Protein AF-A0A7X5N3K3-F1 (afdb_monomer)

Radius of gyration: 16.29 Å; Cα contacts (8 Å, |Δi|>4): 42; chains: 1; bounding box: 37×24×42 Å

pLDDT: mean 90.52, std 7.85, range [59.19, 97.81]

Secondary structure (DSSP, 8-state):
-GGGSS-HHHHHHHHHHHHHHHHHHHHHHHHHHHHH-SS-HHHHHHHHHHHHHHHHHHHHHHHHHHHHHHHHHHHHHHHHHHHHHHHHHHHHHTTSPPPP-

Sequence (101 aa):
ALMAMDRLPAIVAGIAVLTFCFFGAHSLASSWVGRRARLARAQASSLYLFCYYMGSSVVGAAGGVAWSGLGWPGVTWLVGGCLALALVAGLRLSKLKPVAA

InterPro domains:
  IPR036259 MFS transporter superfamily [G3DSA:1.20.1250.20] (2-99)
  IPR036259 MFS transporter superfamily [SSF103473] (6-95)

Solvent-accessible surface area (backbone atoms only — not comparable to full-atom values): 5570 Å² total; per-residue (Å²): 115,47,58,68,44,96,46,68,71,42,30,52,52,39,51,52,52,50,51,54,53,47,56,51,50,51,51,52,51,56,56,46,47,46,71,65,37,89,64,6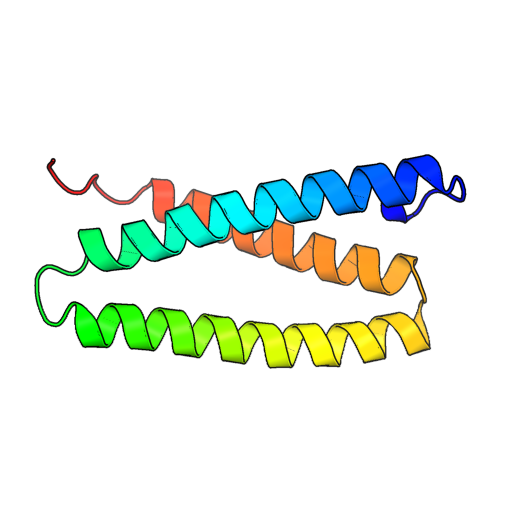6,38,69,59,50,45,49,51,50,49,50,52,52,53,52,48,49,54,53,51,50,54,50,40,52,54,27,34,76,74,48,36,59,59,29,39,48,51,53,53,50,49,52,51,50,51,51,49,53,50,48,64,58,55,69,71,52,80,79,77,82,130

Organism: Xanthomonas perforans (NCBI:txid442694)

Structure (mmCIF, N/CA/C/O backbone):
data_AF-A0A7X5N3K3-F1
#
_entry.id   AF-A0A7X5N3K3-F1
#
loop_
_atom_site.group_PDB
_atom_site.id
_atom_site.type_symbol
_atom_site.label_atom_id
_atom_site.label_alt_id
_atom_site.label_comp_id
_atom_site.label_asym_id
_atom_site.label_entity_id
_atom_site.label_seq_id
_atom_site.pdbx_PDB_ins_code
_atom_site.Cartn_x
_atom_site.Cartn_y
_atom_site.Cartn_z
_atom_site.occupancy
_atom_site.B_iso_or_equiv
_atom_site.auth_seq_id
_atom_site.auth_comp_id
_atom_site.auth_asym_id
_atom_site.auth_atom_id
_atom_site.pdbx_PDB_model_num
ATOM 1 N N . ALA A 1 1 ? 2.285 5.294 -14.908 1.00 61.22 1 ALA A N 1
ATOM 2 C CA . ALA A 1 1 ? 2.285 6.173 -16.097 1.00 61.22 1 ALA A CA 1
ATOM 3 C C . ALA A 1 1 ? 3.435 7.185 -16.062 1.00 61.22 1 ALA A C 1
ATOM 5 O O . ALA A 1 1 ? 4.240 7.151 -16.974 1.00 61.22 1 ALA A O 1
ATOM 6 N N . LEU A 1 2 ? 3.595 8.008 -15.011 1.00 62.81 2 LEU A N 1
ATOM 7 C CA . LEU A 1 2 ? 4.727 8.957 -14.901 1.00 62.81 2 LEU A CA 1
ATOM 8 C C . LEU A 1 2 ? 6.095 8.290 -14.653 1.00 62.81 2 LEU A C 1
ATOM 10 O O . LEU A 1 2 ? 7.078 8.667 -15.275 1.00 62.81 2 LEU A O 1
ATOM 14 N N . MET A 1 3 ? 6.152 7.254 -13.806 1.00 66.25 3 MET A N 1
ATOM 15 C CA . MET A 1 3 ? 7.393 6.504 -13.515 1.00 66.25 3 MET A CA 1
ATOM 16 C C . MET A 1 3 ? 7.871 5.601 -14.665 1.00 66.25 3 MET A C 1
ATOM 18 O O . MET A 1 3 ? 8.934 5.004 -14.572 1.00 66.25 3 MET A O 1
ATOM 22 N N . ALA A 1 4 ? 7.075 5.480 -15.731 1.00 67.94 4 ALA A N 1
ATOM 23 C CA . ALA A 1 4 ? 7.412 4.698 -16.919 1.00 67.94 4 ALA A CA 1
ATOM 24 C C . ALA A 1 4 ? 7.970 5.575 -18.055 1.00 67.94 4 ALA A C 1
ATOM 26 O O . ALA A 1 4 ? 8.209 5.076 -19.146 1.00 67.94 4 ALA A O 1
ATOM 27 N N . MET A 1 5 ? 8.114 6.884 -17.823 1.00 74.56 5 MET A N 1
ATOM 28 C CA . MET A 1 5 ? 8.698 7.811 -18.787 1.00 74.56 5 MET A CA 1
ATOM 29 C C . MET A 1 5 ? 10.217 7.869 -18.607 1.00 74.56 5 MET A C 1
ATOM 31 O O . MET A 1 5 ? 10.689 7.993 -17.481 1.00 74.56 5 MET A O 1
ATOM 35 N N . ASP A 1 6 ? 10.975 7.926 -19.704 1.00 73.94 6 ASP A N 1
ATOM 36 C CA . ASP A 1 6 ? 12.452 7.995 -19.686 1.00 73.94 6 ASP A CA 1
ATOM 37 C C . ASP A 1 6 ? 13.013 9.340 -19.184 1.00 73.94 6 ASP A C 1
ATOM 39 O O . ASP A 1 6 ? 14.220 9.585 -19.180 1.00 73.94 6 ASP A O 1
ATOM 43 N N . ARG A 1 7 ? 12.138 10.261 -18.768 1.00 83.44 7 ARG A N 1
ATOM 44 C CA . ARG A 1 7 ? 12.523 11.577 -18.261 1.00 83.44 7 ARG A CA 1
ATOM 45 C C . ARG A 1 7 ? 12.614 11.534 -16.745 1.00 83.44 7 ARG A C 1
ATOM 47 O O . ARG A 1 7 ? 11.592 11.517 -16.062 1.00 83.44 7 ARG A O 1
ATOM 54 N N . LEU A 1 8 ? 13.837 11.633 -16.226 1.00 85.81 8 LEU A N 1
ATOM 55 C CA . LEU A 1 8 ? 14.125 11.650 -14.789 1.00 85.81 8 LEU A CA 1
ATOM 56 C C . LEU A 1 8 ? 13.209 12.597 -13.974 1.00 85.81 8 LEU A C 1
ATOM 58 O O . LEU A 1 8 ? 12.688 12.155 -12.949 1.00 85.81 8 LEU A O 1
ATOM 62 N N . PRO A 1 9 ? 12.904 13.838 -14.418 1.00 89.56 9 PRO A N 1
ATOM 63 C CA . PRO A 1 9 ? 11.994 14.714 -13.673 1.00 89.56 9 PRO A CA 1
ATOM 64 C C . PRO A 1 9 ? 10.574 14.150 -13.519 1.00 89.56 9 PRO A C 1
ATOM 66 O O . PRO A 1 9 ? 9.939 14.356 -12.487 1.00 89.56 9 PRO A O 1
ATOM 69 N N . ALA A 1 10 ? 10.072 13.412 -14.515 1.00 86.06 10 ALA A N 1
ATOM 70 C CA . ALA A 1 10 ? 8.743 12.806 -14.466 1.00 86.06 10 ALA A CA 1
ATOM 71 C C . ALA A 1 10 ? 8.683 11.652 -13.454 1.00 86.06 10 ALA A C 1
ATOM 73 O O . ALA A 1 10 ? 7.694 11.517 -12.731 1.00 86.06 10 ALA A O 1
ATOM 74 N N . ILE A 1 11 ? 9.761 10.866 -13.351 1.00 85.38 11 ILE A N 1
ATOM 75 C CA . ILE A 1 11 ? 9.891 9.804 -12.346 1.00 85.38 11 ILE A CA 1
ATOM 76 C C . ILE A 1 11 ? 9.885 10.416 -10.942 1.00 85.38 11 ILE A C 1
ATOM 78 O O . ILE A 1 11 ? 9.094 9.994 -10.099 1.00 85.38 11 ILE A O 1
ATOM 82 N N . VAL A 1 12 ? 10.695 11.457 -10.707 1.00 90.00 12 VAL A N 1
ATOM 83 C CA . VAL A 1 12 ? 10.757 12.154 -9.409 1.00 90.00 12 VAL A CA 1
ATOM 84 C C . VAL A 1 12 ? 9.398 12.743 -9.033 1.00 90.00 12 VAL A C 1
ATOM 86 O O . VAL A 1 12 ? 8.928 12.524 -7.917 1.00 90.00 12 VAL A O 1
ATOM 89 N N . ALA A 1 13 ? 8.725 13.426 -9.963 1.00 91.69 13 ALA A N 1
ATOM 90 C CA . ALA A 1 13 ? 7.386 13.961 -9.730 1.00 91.69 13 ALA A CA 1
ATOM 91 C C . ALA A 1 13 ? 6.377 12.850 -9.389 1.00 91.69 13 ALA A C 1
ATOM 93 O O . ALA A 1 13 ? 5.599 12.984 -8.445 1.00 91.69 13 ALA A O 1
ATOM 94 N N . GLY A 1 14 ? 6.422 11.723 -10.108 1.00 88.94 14 GLY A N 1
ATOM 95 C CA . GLY A 1 14 ? 5.583 10.561 -9.823 1.00 88.94 14 GLY A CA 1
ATOM 96 C C . GLY A 1 14 ? 5.814 9.990 -8.421 1.00 88.94 14 GLY A C 1
ATOM 97 O O . GLY A 1 14 ? 4.850 9.679 -7.723 1.00 88.94 14 GLY A O 1
ATOM 98 N N . ILE A 1 15 ? 7.074 9.884 -7.989 1.00 90.38 15 ILE A N 1
ATOM 99 C CA . ILE A 1 15 ? 7.435 9.393 -6.650 1.00 90.38 15 ILE A CA 1
ATOM 100 C C . ILE A 1 15 ? 6.975 10.379 -5.576 1.00 90.38 15 ILE A C 1
ATOM 102 O O . ILE A 1 15 ? 6.419 9.952 -4.564 1.00 90.38 15 ILE A O 1
ATOM 106 N N . ALA A 1 16 ? 7.141 11.685 -5.800 1.00 93.88 16 ALA A N 1
ATOM 107 C CA . ALA A 1 16 ? 6.701 12.718 -4.867 1.00 93.88 16 ALA A CA 1
ATOM 108 C C . ALA A 1 16 ? 5.180 12.670 -4.649 1.00 93.88 16 ALA A C 1
ATOM 110 O O . ALA A 1 16 ? 4.720 12.631 -3.507 1.00 93.88 16 ALA A O 1
ATOM 111 N N . VAL A 1 17 ? 4.403 12.587 -5.737 1.00 93.69 17 VAL A N 1
ATOM 112 C CA . VAL A 1 17 ? 2.939 12.460 -5.672 1.00 93.69 17 VAL A CA 1
ATOM 113 C C . VAL A 1 17 ? 2.534 11.173 -4.957 1.00 93.69 17 VAL A C 1
ATOM 115 O O . VAL A 1 17 ? 1.714 11.220 -4.042 1.00 93.69 17 VAL A O 1
ATOM 118 N N . LEU A 1 18 ? 3.130 10.032 -5.324 1.00 91.81 18 LEU A N 1
ATOM 119 C CA . LEU A 1 18 ? 2.837 8.750 -4.680 1.00 91.81 18 LEU A CA 1
ATOM 120 C C . LEU A 1 18 ? 3.097 8.810 -3.173 1.00 91.81 18 LEU A C 1
ATOM 122 O O . LEU A 1 18 ? 2.254 8.386 -2.388 1.00 91.81 18 LEU A O 1
ATOM 126 N N . THR A 1 19 ? 4.243 9.360 -2.780 1.00 93.31 19 THR A N 1
ATOM 127 C CA . THR A 1 19 ? 4.646 9.495 -1.379 1.00 93.31 19 THR A CA 1
ATOM 128 C C . THR A 1 19 ? 3.641 10.352 -0.615 1.00 93.31 19 THR A C 1
ATOM 130 O O . THR A 1 19 ? 3.096 9.907 0.394 1.00 93.31 19 THR A O 1
ATOM 133 N N . PHE A 1 20 ? 3.320 11.543 -1.126 1.00 94.88 20 PHE A N 1
ATOM 134 C CA . PHE A 1 20 ? 2.346 12.441 -0.506 1.00 94.88 20 PHE A CA 1
ATOM 135 C C . PHE A 1 20 ? 0.971 11.774 -0.334 1.00 94.88 20 PHE A C 1
ATOM 137 O O . PHE A 1 20 ? 0.407 11.765 0.763 1.00 94.88 20 PHE A O 1
ATOM 144 N N . CYS A 1 21 ? 0.449 11.155 -1.396 1.00 94.12 21 CYS A N 1
ATOM 145 C CA . CYS A 1 21 ? -0.841 10.474 -1.359 1.00 94.12 21 CYS A CA 1
ATOM 146 C C . CYS A 1 21 ? -0.840 9.270 -0.405 1.00 94.12 21 CYS A C 1
ATOM 148 O O . CYS A 1 21 ? -1.822 9.065 0.308 1.00 94.12 21 CYS A O 1
ATOM 150 N N . PHE A 1 22 ? 0.248 8.496 -0.355 1.00 93.44 22 PHE A N 1
ATOM 151 C CA . PHE A 1 22 ? 0.391 7.359 0.553 1.00 93.44 22 PHE A CA 1
ATOM 152 C C . PHE A 1 22 ? 0.353 7.795 2.020 1.00 93.44 22 PHE A C 1
ATOM 154 O O . PHE A 1 22 ? -0.439 7.253 2.790 1.00 93.44 22 PHE A O 1
ATOM 161 N N . PHE A 1 23 ? 1.144 8.804 2.404 1.00 92.50 23 PHE A N 1
ATOM 162 C CA . PHE A 1 23 ? 1.143 9.320 3.777 1.00 92.50 23 PHE A CA 1
ATOM 163 C C . PHE A 1 23 ? -0.226 9.881 4.176 1.00 92.50 23 PHE A C 1
ATOM 165 O O . PHE A 1 23 ? -0.699 9.621 5.288 1.00 92.50 23 PHE A O 1
ATOM 172 N N . GLY A 1 24 ? -0.899 10.591 3.264 1.00 94.12 24 GLY A N 1
ATOM 173 C CA . GLY A 1 24 ? -2.261 11.078 3.479 1.00 94.12 24 GLY A CA 1
ATOM 174 C C . GLY A 1 24 ? -3.262 9.939 3.700 1.00 94.12 24 GLY A C 1
ATOM 175 O O . GLY A 1 24 ? -3.970 9.916 4.709 1.00 94.12 24 GLY A O 1
ATOM 176 N N . ALA A 1 25 ? -3.285 8.953 2.800 1.00 93.25 25 ALA A N 1
ATOM 177 C CA . ALA A 1 25 ? -4.177 7.799 2.891 1.00 93.25 25 ALA A CA 1
ATOM 178 C C . A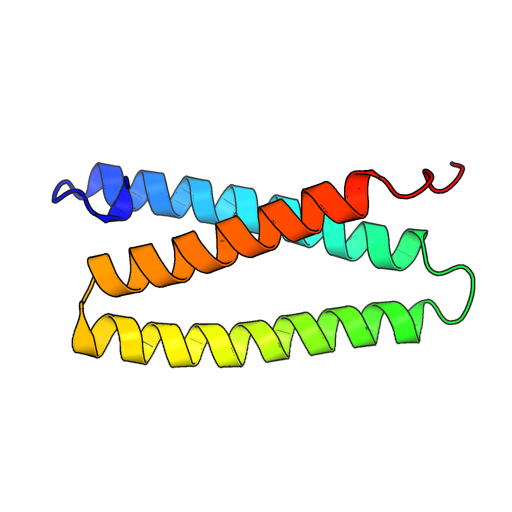LA A 1 25 ? -3.916 6.950 4.147 1.00 93.25 25 ALA A C 1
ATOM 180 O O . ALA A 1 25 ? -4.863 6.564 4.832 1.00 93.25 25 ALA A O 1
ATOM 181 N N . HIS A 1 26 ? -2.648 6.705 4.490 1.00 93.56 26 HIS A N 1
ATOM 182 C CA . HIS A 1 26 ? -2.251 5.958 5.684 1.00 93.56 26 HIS A CA 1
ATOM 183 C C . HIS A 1 26 ? -2.694 6.662 6.974 1.00 93.56 26 HIS A C 1
ATOM 185 O O . HIS A 1 26 ? -3.254 6.028 7.869 1.00 93.56 26 HIS A O 1
ATOM 191 N N . SER A 1 27 ? -2.499 7.981 7.058 1.00 93.50 27 SER A N 1
ATOM 192 C CA . SER A 1 27 ? -2.909 8.778 8.223 1.00 93.50 27 SER A CA 1
ATOM 193 C C . SER A 1 27 ? -4.431 8.778 8.397 1.00 93.50 27 SER A C 1
ATOM 195 O O . SER A 1 27 ? -4.947 8.585 9.503 1.00 93.50 27 SER A O 1
ATOM 197 N N . LEU A 1 28 ? -5.173 8.923 7.293 1.00 93.25 28 LEU A N 1
ATOM 198 C CA . LEU A 1 28 ? -6.633 8.837 7.295 1.00 93.25 28 LEU A CA 1
ATOM 199 C C . LEU A 1 28 ? -7.113 7.445 7.719 1.00 93.25 28 LEU A C 1
ATOM 201 O O . LEU A 1 28 ? -7.954 7.356 8.611 1.00 93.25 28 LEU A O 1
ATOM 205 N N . ALA A 1 29 ? -6.555 6.374 7.151 1.00 93.00 29 ALA A N 1
ATOM 206 C CA . ALA A 1 29 ? -6.919 5.001 7.494 1.00 93.00 29 ALA A CA 1
ATOM 207 C C . ALA A 1 29 ? -6.645 4.687 8.974 1.00 93.00 29 ALA A C 1
ATOM 209 O O . ALA A 1 29 ? -7.545 4.232 9.680 1.00 93.00 29 ALA A O 1
ATOM 210 N N . SER A 1 30 ? -5.446 5.014 9.464 1.00 92.19 30 SER A N 1
ATOM 211 C CA . SER A 1 30 ? -5.047 4.811 10.862 1.00 92.19 30 SER A CA 1
ATOM 212 C C . SER A 1 30 ? -5.977 5.549 11.838 1.00 92.19 30 SER A C 1
ATOM 214 O O . SER A 1 30 ? -6.533 4.950 12.763 1.00 92.19 30 SER A O 1
ATOM 216 N N . SER A 1 31 ? -6.261 6.833 11.578 1.00 91.50 31 SER A N 1
ATOM 217 C CA . SER A 1 31 ? -7.189 7.617 12.412 1.00 91.50 31 SER A CA 1
ATOM 218 C C . SER A 1 31 ? -8.629 7.091 12.363 1.00 91.50 31 SER A C 1
ATOM 220 O O . SER A 1 31 ? -9.390 7.223 13.325 1.00 91.50 31 SER A O 1
ATOM 222 N N . TRP A 1 32 ? -9.038 6.508 11.235 1.00 92.31 32 TRP A N 1
ATOM 223 C CA . TRP A 1 32 ? -10.389 6.002 11.038 1.00 92.31 32 TRP A CA 1
ATOM 224 C C . TRP A 1 32 ? -10.625 4.679 11.765 1.00 92.31 32 TRP A C 1
ATOM 226 O O . TRP A 1 32 ? -11.681 4.516 12.379 1.00 92.31 32 TRP A O 1
ATOM 236 N N . VAL A 1 33 ? -9.634 3.780 11.785 1.00 92.81 33 VAL A N 1
ATOM 237 C CA . VAL A 1 33 ? -9.679 2.536 12.575 1.00 92.81 33 VAL A CA 1
ATOM 238 C C . VAL A 1 33 ? -9.913 2.852 14.054 1.00 92.81 33 VAL A C 1
ATOM 240 O O . VAL A 1 33 ? -10.843 2.315 14.659 1.00 92.81 33 VAL A O 1
ATOM 243 N N . GLY A 1 34 ? -9.144 3.791 14.616 1.00 87.44 34 GLY A N 1
ATOM 244 C CA . GLY A 1 34 ? -9.281 4.195 16.018 1.00 87.44 34 GLY A CA 1
ATOM 245 C C . GLY A 1 34 ? -10.633 4.840 16.341 1.00 87.44 34 GLY A C 1
ATOM 246 O O . GLY A 1 34 ? -11.249 4.503 17.352 1.00 87.44 34 GLY A O 1
ATOM 247 N N . ARG A 1 35 ? -11.136 5.725 15.466 1.00 87.81 35 ARG A N 1
ATOM 248 C CA . ARG A 1 35 ? -12.451 6.372 15.643 1.00 87.81 35 ARG A CA 1
ATOM 249 C C . ARG A 1 35 ? -13.615 5.391 15.557 1.00 87.81 35 ARG A C 1
ATOM 251 O O . ARG A 1 35 ? -14.630 5.577 16.221 1.00 87.81 35 ARG A O 1
ATOM 258 N N . ARG A 1 36 ? -13.495 4.357 14.725 1.00 89.44 36 ARG A N 1
ATOM 259 C CA . ARG A 1 36 ? -14.587 3.414 14.472 1.00 89.44 36 ARG A CA 1
ATOM 260 C C . ARG A 1 36 ? -14.661 2.279 15.488 1.00 89.44 36 ARG A C 1
ATOM 262 O O . ARG A 1 36 ? -15.743 1.734 15.707 1.00 89.44 36 ARG A O 1
ATOM 269 N N . ALA A 1 37 ? -13.548 1.954 16.136 1.00 90.62 37 ALA A N 1
ATOM 270 C CA . ALA A 1 37 ? -13.521 1.020 17.249 1.00 90.62 37 ALA A CA 1
ATOM 271 C C . ALA A 1 37 ? -14.199 1.633 18.494 1.00 90.62 37 ALA A C 1
ATOM 273 O O . ALA A 1 37 ? -13.664 2.518 19.168 1.00 90.62 37 ALA A O 1
ATOM 274 N N . ARG A 1 38 ? -15.412 1.154 18.803 1.00 84.31 38 ARG A N 1
ATOM 275 C CA . ARG A 1 38 ? -16.159 1.532 20.020 1.00 84.31 38 ARG A CA 1
ATOM 276 C C . ARG A 1 38 ? -15.650 0.798 21.263 1.00 84.31 38 ARG A C 1
ATOM 278 O O . ARG A 1 38 ? -15.626 1.375 22.341 1.00 84.31 38 ARG A O 1
ATOM 285 N N . LEU A 1 39 ? -15.213 -0.447 21.085 1.00 87.31 39 LEU A N 1
ATOM 286 C CA . LEU A 1 39 ? -14.609 -1.309 22.101 1.00 87.31 39 LEU A CA 1
ATOM 287 C C . LEU A 1 39 ? -13.249 -1.800 21.584 1.00 87.31 39 LEU A C 1
ATOM 289 O O . LEU A 1 39 ? -13.024 -1.813 20.375 1.00 87.31 39 LEU A O 1
ATOM 293 N N . ALA A 1 40 ? -12.343 -2.179 22.491 1.00 89.00 40 ALA A N 1
ATOM 294 C CA . ALA A 1 40 ? -11.037 -2.765 22.163 1.00 89.00 40 ALA A CA 1
ATOM 295 C C . ALA A 1 40 ? -10.194 -1.965 21.137 1.00 89.00 40 ALA A C 1
ATOM 297 O O . ALA A 1 40 ? -9.542 -2.537 20.264 1.00 89.00 40 ALA A O 1
ATOM 298 N N . ARG A 1 41 ? -10.160 -0.627 21.255 1.00 89.00 41 ARG A N 1
ATOM 299 C CA . ARG A 1 41 ? -9.415 0.268 20.339 1.00 89.00 41 ARG A CA 1
ATOM 300 C C . ARG A 1 41 ? -7.955 -0.137 20.134 1.00 89.00 41 ARG A C 1
ATOM 302 O O . ARG A 1 41 ? -7.476 -0.114 19.008 1.00 89.00 41 ARG A O 1
ATOM 309 N N . ALA A 1 42 ? -7.272 -0.541 21.207 1.00 90.56 42 ALA A N 1
ATOM 310 C CA . ALA A 1 42 ? -5.881 -0.983 21.138 1.00 90.56 42 ALA A CA 1
ATO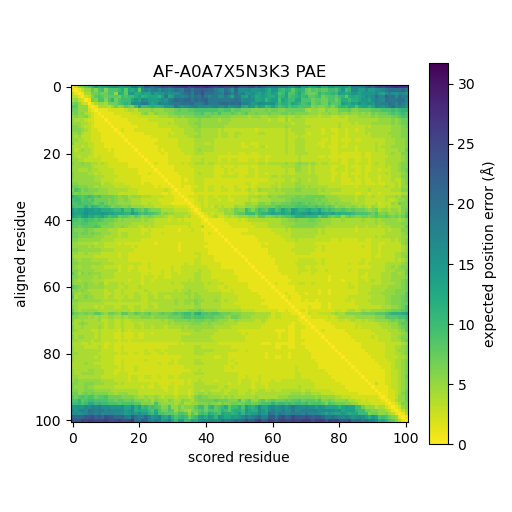M 311 C C . ALA A 1 42 ? -5.703 -2.216 20.232 1.00 90.56 42 ALA A C 1
ATOM 313 O O . ALA A 1 42 ? -4.764 -2.251 19.442 1.00 90.56 42 ALA A O 1
ATOM 314 N N . GLN A 1 43 ? -6.629 -3.182 20.291 1.00 93.31 43 GLN A N 1
ATOM 315 C CA . GLN A 1 43 ? -6.605 -4.374 19.435 1.00 93.31 43 GLN A CA 1
ATOM 316 C C . GLN A 1 43 ? -6.938 -4.037 17.975 1.00 93.31 43 GLN A C 1
ATOM 318 O O . GLN A 1 43 ? -6.338 -4.583 17.055 1.00 93.31 43 GLN A O 1
ATOM 323 N N . ALA A 1 44 ? -7.867 -3.105 17.740 1.00 93.38 44 ALA A N 1
ATOM 324 C CA . ALA A 1 44 ? -8.180 -2.650 16.386 1.00 93.38 44 ALA A CA 1
ATOM 325 C C . ALA A 1 44 ? -6.973 -1.956 15.727 1.00 93.38 44 ALA A C 1
ATOM 327 O O . ALA A 1 44 ? -6.632 -2.250 14.581 1.00 93.38 44 ALA A O 1
ATOM 328 N N . SER A 1 45 ? -6.292 -1.074 16.465 1.00 93.44 45 SER A N 1
ATOM 329 C CA . SER A 1 45 ? -5.080 -0.405 15.984 1.00 93.44 45 SER A CA 1
ATOM 330 C C . SER A 1 45 ? -3.916 -1.376 15.778 1.00 93.44 45 SER A C 1
ATOM 332 O O . SER A 1 45 ? -3.203 -1.257 14.782 1.00 93.44 45 SER A O 1
ATOM 334 N N . SER A 1 46 ? -3.722 -2.355 16.670 1.00 94.88 46 SER A N 1
ATOM 335 C CA . SER A 1 46 ? -2.665 -3.358 16.495 1.00 94.88 46 SER A CA 1
ATOM 336 C C . SER A 1 46 ? -2.921 -4.251 15.283 1.00 94.88 46 SER A C 1
ATOM 338 O O . SER A 1 46 ? -1.981 -4.539 14.549 1.00 94.88 46 SER A O 1
ATOM 340 N N . LEU A 1 47 ? -4.178 -4.617 15.008 1.00 95.69 47 LEU A N 1
ATOM 341 C CA . LEU A 1 47 ? -4.540 -5.360 13.802 1.00 95.69 47 LEU A CA 1
ATOM 342 C C . LEU A 1 47 ? -4.276 -4.542 12.529 1.00 95.69 47 LEU A C 1
ATOM 344 O O . LEU A 1 47 ? -3.751 -5.081 11.557 1.00 95.69 47 LEU A O 1
ATOM 348 N N . TYR A 1 48 ? -4.583 -3.240 12.535 1.00 95.31 48 TYR A N 1
ATOM 349 C CA . TYR A 1 48 ? -4.232 -2.350 11.424 1.00 95.31 48 TYR A CA 1
ATOM 350 C C . TYR A 1 48 ? -2.720 -2.319 11.181 1.00 95.31 48 TYR A C 1
ATOM 352 O O . TYR A 1 48 ? -2.284 -2.502 10.046 1.00 95.31 48 TYR A O 1
ATOM 360 N N . LEU A 1 49 ? -1.922 -2.136 12.237 1.00 95.31 49 LEU A N 1
ATOM 361 C CA . LEU A 1 49 ? -0.461 -2.122 12.139 1.00 95.31 49 LEU A CA 1
ATOM 362 C C . LEU A 1 49 ? 0.093 -3.470 11.677 1.00 95.31 49 LEU A C 1
ATOM 364 O O . LEU A 1 49 ? 0.961 -3.503 10.811 1.00 95.31 49 LEU A O 1
ATOM 368 N N . PHE A 1 50 ? -0.437 -4.575 12.199 1.00 97.19 50 PHE A N 1
ATOM 369 C CA . PHE A 1 50 ? -0.077 -5.917 11.757 1.00 97.19 50 PHE A CA 1
ATOM 370 C C . PHE A 1 50 ? -0.303 -6.074 10.249 1.00 97.19 50 PHE A C 1
ATOM 372 O O . PHE A 1 50 ? 0.624 -6.423 9.521 1.00 97.19 50 PHE A O 1
ATOM 379 N N . CYS A 1 51 ? -1.498 -5.731 9.758 1.00 96.44 51 CYS A N 1
ATOM 380 C CA . CYS A 1 51 ? -1.811 -5.778 8.332 1.00 96.44 51 CYS A CA 1
ATOM 381 C C . CYS A 1 51 ? -0.940 -4.820 7.507 1.00 96.44 51 CYS A C 1
ATOM 383 O O . CYS A 1 51 ? -0.518 -5.175 6.40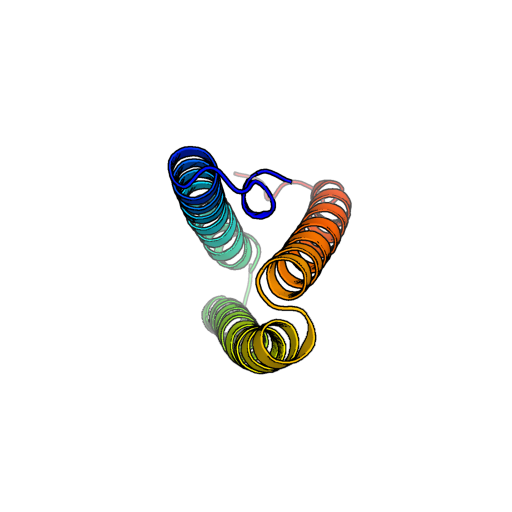8 1.00 96.44 51 CYS A O 1
ATOM 385 N N . TYR A 1 52 ? -0.650 -3.625 8.028 1.00 95.62 52 TYR A N 1
ATOM 386 C CA . TYR A 1 52 ? 0.211 -2.640 7.378 1.00 95.62 52 TYR A CA 1
ATOM 387 C C . TYR A 1 52 ? 1.6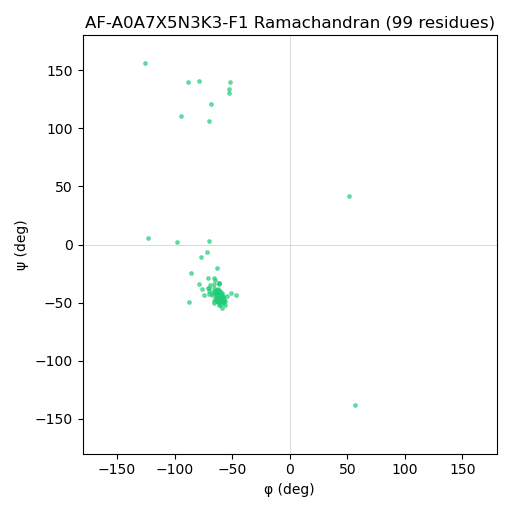33 -3.175 7.181 1.00 95.62 52 TYR A C 1
ATOM 389 O O . TYR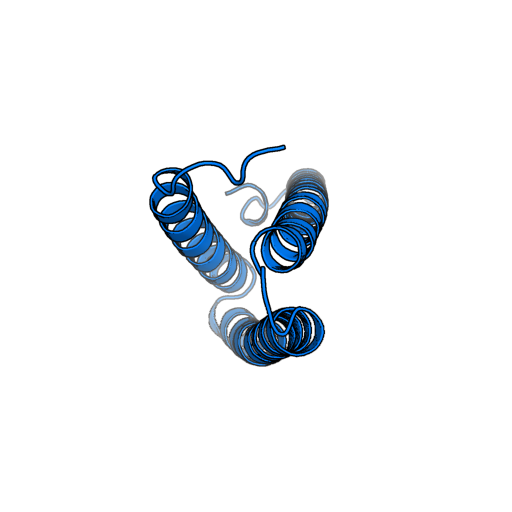 A 1 52 ? 2.166 -3.121 6.070 1.00 95.62 52 TYR A O 1
ATOM 397 N N . TYR A 1 53 ? 2.236 -3.734 8.231 1.00 96.88 53 TYR A N 1
ATOM 398 C C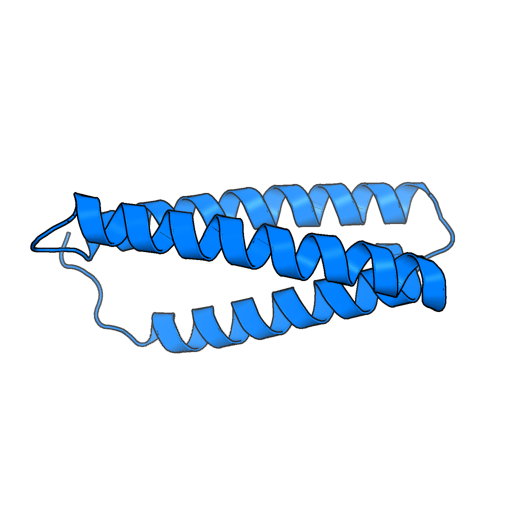A . TYR A 1 53 ? 3.585 -4.286 8.158 1.00 96.88 53 TYR A CA 1
ATOM 399 C C . TYR A 1 53 ? 3.631 -5.567 7.331 1.00 96.88 53 TYR A C 1
ATOM 401 O O . TYR A 1 53 ? 4.498 -5.690 6.472 1.00 96.88 53 TYR A O 1
ATOM 409 N N . MET A 1 54 ? 2.664 -6.472 7.503 1.00 97.81 54 MET A N 1
ATOM 410 C CA . MET A 1 54 ? 2.557 -7.687 6.694 1.00 97.81 54 MET A CA 1
ATOM 411 C C . MET A 1 54 ? 2.428 -7.354 5.203 1.00 97.81 54 MET A C 1
ATOM 413 O O . MET A 1 54 ? 3.165 -7.893 4.379 1.00 97.81 54 MET A O 1
ATOM 417 N N . GLY A 1 55 ? 1.533 -6.427 4.851 1.00 95.88 55 GLY A N 1
ATOM 418 C CA . GLY A 1 55 ? 1.374 -5.957 3.479 1.00 95.88 55 GLY A CA 1
ATOM 419 C C . GLY A 1 55 ? 2.652 -5.316 2.940 1.00 95.88 55 GLY A C 1
ATOM 420 O O . GLY A 1 55 ? 3.054 -5.616 1.820 1.00 95.88 55 GLY A O 1
ATOM 421 N N . SER A 1 56 ? 3.333 -4.502 3.750 1.00 94.38 56 SER A N 1
ATOM 422 C CA . SER A 1 56 ? 4.612 -3.883 3.379 1.00 94.38 56 SER A CA 1
ATOM 423 C C . SER A 1 56 ? 5.705 -4.921 3.116 1.00 94.38 56 SER A C 1
ATOM 425 O O . SER A 1 56 ? 6.445 -4.785 2.146 1.00 94.38 56 SER A O 1
ATOM 427 N N . SER A 1 57 ? 5.785 -5.988 3.915 1.00 96.62 57 SER A N 1
ATOM 428 C CA . SER A 1 57 ? 6.728 -7.090 3.690 1.00 96.62 57 SER A CA 1
ATOM 429 C C . SER A 1 57 ? 6.428 -7.844 2.395 1.00 96.62 57 SER A C 1
ATOM 431 O O . SER A 1 57 ? 7.336 -8.074 1.599 1.00 96.62 57 SER A O 1
ATOM 433 N N . VAL A 1 58 ? 5.159 -8.190 2.151 1.00 97.38 58 VAL A N 1
ATOM 434 C CA . VAL A 1 58 ? 4.745 -8.925 0.944 1.00 97.38 58 VAL A CA 1
ATOM 435 C C . VAL A 1 58 ? 4.962 -8.086 -0.314 1.00 97.38 58 VAL A C 1
ATOM 437 O O . VAL A 1 58 ? 5.596 -8.549 -1.259 1.00 97.38 58 VAL A O 1
ATOM 440 N N . VAL A 1 59 ? 4.474 -6.842 -0.329 1.00 96.31 59 VAL A N 1
ATOM 441 C CA . VAL A 1 59 ? 4.605 -5.945 -1.486 1.00 96.31 59 VAL A CA 1
ATOM 442 C C . VAL A 1 59 ? 6.058 -5.518 -1.683 1.00 96.31 59 VAL A C 1
ATOM 444 O O . VAL A 1 59 ? 6.498 -5.406 -2.821 1.00 96.31 59 VAL A O 1
ATOM 447 N N . GLY A 1 60 ? 6.828 -5.342 -0.607 1.00 94.69 60 GLY A N 1
ATOM 448 C CA . GLY A 1 60 ? 8.260 -5.058 -0.682 1.00 94.69 60 GLY A CA 1
ATOM 449 C C . GLY A 1 60 ? 9.043 -6.194 -1.342 1.00 94.69 60 GLY A C 1
ATOM 450 O O . GLY A 1 60 ? 9.794 -5.954 -2.288 1.00 94.69 60 GLY A O 1
ATOM 451 N N . ALA A 1 61 ? 8.810 -7.439 -0.915 1.00 96.12 61 ALA A N 1
ATOM 452 C CA . ALA A 1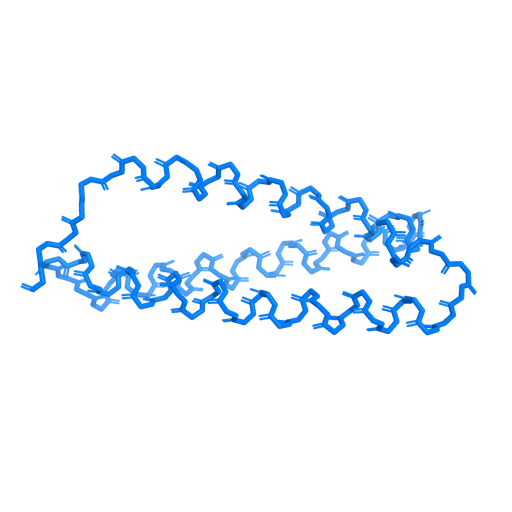 61 ? 9.419 -8.616 -1.536 1.00 96.12 61 ALA A CA 1
ATOM 453 C C . ALA A 1 61 ? 8.978 -8.782 -3.002 1.00 96.12 61 ALA A C 1
ATOM 455 O O . ALA A 1 61 ? 9.815 -8.965 -3.887 1.00 96.12 61 ALA A O 1
ATOM 456 N N . ALA A 1 62 ? 7.677 -8.644 -3.278 1.00 96.56 62 ALA A N 1
ATOM 457 C CA . ALA A 1 62 ? 7.136 -8.689 -4.636 1.00 96.56 62 ALA A CA 1
ATOM 458 C C . ALA A 1 62 ? 7.695 -7.565 -5.525 1.00 96.56 62 ALA A C 1
ATOM 460 O O . ALA A 1 62 ? 7.909 -7.779 -6.714 1.00 96.56 62 ALA A O 1
ATOM 461 N N . GLY A 1 63 ? 7.977 -6.390 -4.956 1.00 95.75 63 GLY A N 1
ATOM 462 C CA . GLY A 1 63 ? 8.615 -5.269 -5.642 1.00 95.75 63 GLY A CA 1
ATOM 463 C C . GLY A 1 63 ? 10.029 -5.599 -6.101 1.00 95.75 63 GLY A C 1
ATOM 464 O O . GLY A 1 63 ? 10.375 -5.299 -7.241 1.00 95.75 63 GLY A O 1
ATOM 465 N N . GLY A 1 64 ? 10.809 -6.288 -5.262 1.00 94.88 64 GLY A N 1
ATOM 466 C CA . GLY A 1 64 ? 12.121 -6.812 -5.644 1.00 94.88 64 GLY A CA 1
ATOM 467 C C . GLY A 1 64 ? 12.031 -7.776 -6.829 1.00 94.88 64 GLY A C 1
ATOM 468 O O . GLY A 1 64 ? 12.734 -7.601 -7.819 1.00 94.88 64 GLY A O 1
ATOM 469 N N . VAL A 1 65 ? 11.099 -8.732 -6.779 1.00 96.31 65 VAL A N 1
ATOM 470 C CA . VAL A 1 65 ? 10.864 -9.683 -7.883 1.00 96.31 65 VAL A CA 1
ATOM 471 C C . VAL A 1 65 ? 10.415 -8.967 -9.163 1.00 96.31 65 VAL A C 1
ATOM 473 O O . VAL A 1 65 ? 10.936 -9.242 -10.244 1.00 96.31 65 VAL A O 1
ATOM 476 N N . ALA A 1 66 ? 9.481 -8.019 -9.053 1.00 95.50 66 ALA A N 1
ATOM 477 C CA . ALA A 1 66 ? 8.979 -7.243 -10.183 1.00 95.50 66 ALA A CA 1
ATOM 478 C C . ALA A 1 66 ? 10.088 -6.410 -10.842 1.00 95.50 66 ALA A C 1
ATOM 480 O O . ALA A 1 66 ? 10.145 -6.325 -12.070 1.00 95.50 66 ALA A O 1
ATOM 481 N N . TRP A 1 67 ? 10.988 -5.841 -10.035 1.00 94.12 67 TRP A N 1
ATOM 482 C CA . TRP A 1 67 ? 12.164 -5.125 -10.514 1.00 94.12 67 TRP A CA 1
ATOM 483 C C . TRP A 1 67 ? 13.148 -6.051 -11.233 1.00 94.12 67 TRP A C 1
ATOM 485 O O . TRP A 1 67 ? 13.568 -5.744 -12.345 1.00 94.12 67 TRP A O 1
ATOM 495 N N . SER A 1 68 ? 13.487 -7.198 -10.639 1.00 95.25 68 SER A N 1
ATOM 496 C CA . SER A 1 68 ? 14.431 -8.150 -11.235 1.00 95.25 68 SER A CA 1
ATOM 497 C C . SER A 1 68 ? 13.957 -8.711 -12.578 1.00 95.25 68 SER A C 1
ATOM 499 O O . SER A 1 68 ? 14.788 -8.981 -13.438 1.00 95.25 68 SER A O 1
ATOM 501 N N . GLY A 1 69 ? 12.644 -8.889 -12.766 1.00 92.94 69 GLY A N 1
ATOM 502 C CA . GLY A 1 69 ? 12.084 -9.413 -14.015 1.00 92.94 69 GLY A CA 1
ATOM 503 C C . GLY A 1 69 ? 11.799 -8.348 -15.077 1.00 92.94 69 GLY A C 1
ATOM 504 O O . GLY A 1 69 ? 12.166 -8.516 -16.235 1.00 92.94 69 GLY A O 1
ATOM 505 N N . LEU A 1 70 ? 11.113 -7.264 -14.700 1.00 91.19 70 LEU A N 1
ATOM 506 C CA . LEU A 1 70 ? 10.534 -6.289 -15.637 1.00 91.19 70 LEU A CA 1
ATOM 507 C C . LEU A 1 70 ? 11.019 -4.849 -15.397 1.00 91.19 70 LEU A C 1
ATOM 509 O O . LEU A 1 70 ? 10.495 -3.927 -16.022 1.00 91.19 70 LEU A O 1
ATOM 513 N N . GLY A 1 71 ? 11.966 -4.625 -14.480 1.00 91.19 71 GLY A N 1
ATOM 514 C CA . GLY A 1 71 ? 12.495 -3.301 -14.148 1.00 91.19 71 GLY A CA 1
ATOM 515 C C . GLY A 1 71 ? 11.418 -2.302 -13.707 1.00 91.19 71 GLY A C 1
ATOM 516 O O . GLY A 1 71 ? 10.485 -2.629 -12.966 1.00 91.19 71 GLY A O 1
ATOM 517 N N . TRP A 1 72 ? 11.533 -1.061 -14.188 1.00 89.44 72 TRP A N 1
ATOM 518 C CA . TRP A 1 72 ? 10.596 0.033 -13.897 1.00 89.44 72 TRP A CA 1
ATOM 519 C C . TRP A 1 72 ? 9.137 -0.251 -14.290 1.00 89.44 72 TRP A C 1
ATOM 521 O O . TRP A 1 72 ? 8.246 0.029 -13.477 1.00 89.44 72 TRP A O 1
ATOM 531 N N . PRO A 1 73 ? 8.842 -0.813 -15.482 1.00 89.88 73 PRO A N 1
ATOM 532 C CA . PRO A 1 73 ? 7.490 -1.250 -15.817 1.00 89.88 73 PRO A CA 1
ATOM 533 C C . PRO A 1 73 ? 6.899 -2.224 -14.795 1.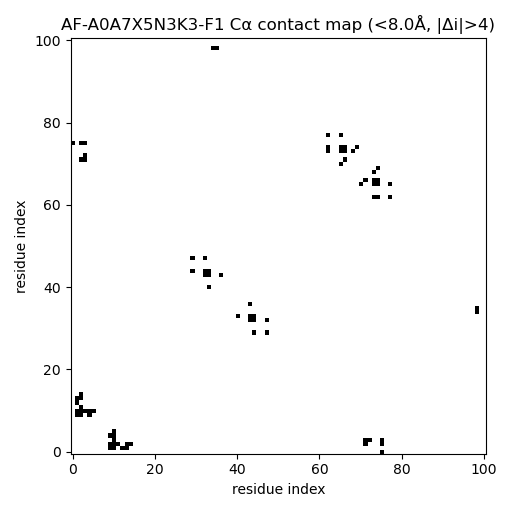00 89.88 73 PRO A C 1
ATOM 535 O O . PRO A 1 73 ? 5.758 -2.034 -14.377 1.00 89.88 73 PRO A O 1
ATOM 538 N N . GLY A 1 74 ? 7.674 -3.215 -14.339 1.00 92.56 74 GLY A N 1
ATOM 539 C CA . GLY A 1 74 ? 7.233 -4.184 -13.330 1.00 92.56 74 GLY A CA 1
ATOM 540 C C . GLY A 1 74 ? 6.792 -3.520 -12.030 1.00 92.56 74 GLY A C 1
ATOM 541 O O . GLY A 1 74 ? 5.681 -3.751 -11.549 1.00 92.56 74 GLY A O 1
ATOM 542 N N . VAL A 1 75 ? 7.631 -2.628 -11.499 1.00 92.50 75 VAL A N 1
ATOM 543 C CA . VAL A 1 75 ? 7.317 -1.860 -10.284 1.00 92.50 75 VAL A CA 1
ATOM 544 C C . VAL A 1 75 ? 6.104 -0.952 -10.500 1.00 92.50 75 VAL A C 1
ATOM 546 O O . VAL A 1 75 ? 5.236 -0.859 -9.632 1.00 92.50 75 VAL A O 1
ATOM 549 N N . THR A 1 76 ? 5.987 -0.330 -11.676 1.00 91.69 76 THR A N 1
ATOM 550 C CA . THR A 1 76 ? 4.846 0.532 -12.014 1.00 91.69 76 THR A CA 1
ATOM 551 C C . THR A 1 76 ? 3.529 -0.247 -12.028 1.00 91.69 76 THR A C 1
ATOM 553 O O . THR A 1 76 ? 2.532 0.244 -11.498 1.00 91.69 76 THR A O 1
ATOM 556 N N . TRP A 1 77 ? 3.511 -1.453 -12.602 1.00 92.94 77 TRP A N 1
ATOM 557 C CA . TRP A 1 77 ? 2.328 -2.315 -12.620 1.00 92.94 77 TRP A CA 1
ATOM 558 C C . TRP A 1 77 ? 1.954 -2.816 -11.230 1.00 92.94 77 TRP A C 1
ATOM 560 O O . TRP A 1 77 ? 0.779 -2.762 -10.869 1.00 92.94 77 TRP A O 1
ATOM 570 N N . LEU A 1 78 ? 2.939 -3.236 -10.433 1.00 95.06 78 LEU A N 1
ATOM 571 C CA . LEU A 1 78 ? 2.715 -3.670 -9.057 1.00 95.06 78 LEU A CA 1
ATOM 572 C C . LEU A 1 78 ? 2.072 -2.554 -8.223 1.00 95.06 78 LEU A C 1
ATOM 574 O O . LEU A 1 78 ? 0.998 -2.742 -7.651 1.00 95.06 78 LEU A O 1
ATOM 578 N N . VAL A 1 79 ? 2.693 -1.370 -8.202 1.00 93.50 79 VAL A N 1
ATOM 579 C CA . VAL A 1 79 ? 2.187 -0.216 -7.445 1.00 93.50 79 VAL A CA 1
ATOM 580 C C . VAL A 1 79 ? 0.834 0.241 -7.988 1.00 93.50 79 VAL A C 1
ATOM 582 O O . VAL A 1 79 ? -0.080 0.506 -7.210 1.00 93.50 79 VAL A O 1
ATOM 585 N N . GLY A 1 80 ? 0.667 0.287 -9.313 1.00 93.44 80 GLY A N 1
ATOM 586 C CA . GLY A 1 80 ? -0.608 0.612 -9.953 1.00 93.44 80 GLY A CA 1
ATOM 587 C C . GLY A 1 80 ? -1.733 -0.346 -9.551 1.00 93.44 80 GLY A C 1
ATOM 588 O O . GLY A 1 80 ? -2.833 0.103 -9.231 1.00 93.44 80 GLY A O 1
ATOM 589 N N . GLY A 1 81 ? -1.447 -1.648 -9.484 1.00 95.62 81 GLY A N 1
ATOM 590 C CA . GLY A 1 81 ? -2.375 -2.668 -8.999 1.00 95.62 81 GLY A CA 1
ATOM 591 C C . GLY A 1 81 ? -2.745 -2.472 -7.528 1.00 95.62 81 GLY A C 1
ATOM 592 O O . GLY A 1 81 ? -3.927 -2.474 -7.188 1.00 95.62 81 GLY A O 1
ATOM 593 N N . CYS A 1 82 ? -1.763 -2.212 -6.658 1.00 95.19 82 CYS A N 1
ATOM 594 C CA . CYS A 1 82 ? -2.017 -1.898 -5.250 1.00 95.19 82 CYS A CA 1
ATOM 595 C C . CYS A 1 82 ? -2.899 -0.651 -5.086 1.00 95.19 82 CYS A C 1
ATOM 597 O O . CYS A 1 82 ? -3.831 -0.664 -4.282 1.00 95.19 82 CYS A O 1
ATOM 599 N N . LEU A 1 83 ? -2.651 0.405 -5.867 1.00 94.44 83 LEU A N 1
ATOM 600 C CA . LEU A 1 83 ? -3.469 1.621 -5.858 1.00 94.44 83 LEU A CA 1
ATOM 601 C C . LEU A 1 83 ? -4.898 1.354 -6.341 1.00 94.44 83 LEU A C 1
ATOM 603 O O . LEU A 1 83 ? -5.843 1.859 -5.739 1.00 94.44 83 LEU A O 1
ATOM 607 N N . ALA A 1 84 ? -5.077 0.537 -7.382 1.00 95.94 84 ALA A N 1
ATOM 608 C CA . ALA A 1 84 ? -6.401 0.147 -7.859 1.00 95.94 84 ALA A CA 1
ATOM 609 C C . ALA A 1 84 ? -7.177 -0.642 -6.790 1.00 95.94 84 ALA A C 1
ATOM 611 O O . ALA A 1 84 ? -8.341 -0.341 -6.522 1.00 95.94 84 ALA A O 1
ATOM 612 N N . LEU A 1 85 ? -6.525 -1.598 -6.119 1.00 96.00 85 LEU A N 1
ATOM 613 C CA . LEU A 1 85 ? -7.120 -2.345 -5.008 1.00 96.00 85 LEU A CA 1
ATOM 614 C C . LEU A 1 85 ? -7.476 -1.428 -3.831 1.00 96.00 85 LEU A C 1
ATOM 616 O O . LEU A 1 85 ? -8.578 -1.526 -3.289 1.00 96.00 85 LEU A O 1
ATOM 620 N N . ALA A 1 86 ? -6.584 -0.503 -3.467 1.00 94.38 86 ALA A N 1
ATOM 621 C CA . ALA A 1 86 ? -6.829 0.478 -2.415 1.00 94.38 86 ALA A CA 1
ATOM 622 C C . ALA A 1 86 ? -8.004 1.406 -2.760 1.00 94.38 86 ALA A C 1
ATOM 624 O O . ALA A 1 86 ? -8.841 1.680 -1.899 1.00 94.38 86 ALA A O 1
ATOM 625 N N . LEU A 1 87 ? -8.120 1.838 -4.020 1.00 94.69 87 LEU A N 1
ATOM 626 C CA . LEU A 1 87 ? -9.244 2.639 -4.500 1.00 94.69 87 LEU A CA 1
ATOM 627 C C . LEU A 1 87 ? -10.562 1.867 -4.393 1.00 94.69 87 LEU A C 1
ATOM 629 O O . LEU A 1 87 ? -11.529 2.387 -3.841 1.00 94.69 87 LEU A O 1
ATOM 633 N N . VAL A 1 88 ? -10.606 0.616 -4.862 1.00 96.94 88 VAL A N 1
ATOM 634 C CA . VAL A 1 88 ? -11.799 -0.237 -4.743 1.00 96.94 88 VAL A CA 1
ATOM 635 C C . VAL A 1 88 ? -12.180 -0.432 -3.277 1.00 96.94 88 VAL A C 1
ATOM 637 O O . VAL A 1 88 ? -13.350 -0.268 -2.930 1.00 96.94 88 VAL A O 1
ATOM 640 N N . ALA A 1 89 ? -11.216 -0.724 -2.400 1.00 94.50 89 ALA A N 1
ATOM 641 C CA . ALA A 1 89 ? -11.461 -0.834 -0.966 1.00 94.50 89 ALA A CA 1
ATOM 642 C C . ALA A 1 89 ? -12.024 0.479 -0.396 1.00 94.50 89 ALA A C 1
ATOM 644 O O . ALA A 1 89 ? -13.058 0.461 0.270 1.00 94.50 89 ALA A O 1
ATOM 645 N N . GLY A 1 90 ? -11.429 1.626 -0.731 1.00 93.81 90 GLY A N 1
ATOM 646 C CA . GLY A 1 90 ? -11.915 2.948 -0.332 1.00 93.81 90 GLY A CA 1
ATOM 647 C C . GLY A 1 90 ? -13.350 3.227 -0.788 1.00 93.81 90 GLY A C 1
ATOM 648 O O . GLY A 1 90 ? -14.181 3.640 0.018 1.00 93.81 90 GLY A O 1
ATOM 649 N N . LEU A 1 91 ? -13.684 2.918 -2.044 1.00 94.88 91 LEU A N 1
ATOM 650 C CA . LEU A 1 91 ? -15.037 3.061 -2.600 1.00 94.88 91 LEU A CA 1
ATOM 651 C C . LEU A 1 91 ? -16.060 2.113 -1.957 1.00 94.88 91 LEU A C 1
ATOM 653 O O . LEU A 1 91 ? -17.255 2.405 -1.920 1.00 94.88 91 LEU A O 1
ATOM 657 N N . ARG A 1 92 ? -15.625 0.949 -1.465 1.00 94.69 92 ARG A N 1
ATOM 658 C CA . ARG A 1 92 ? -16.489 0.043 -0.695 1.00 94.69 92 ARG A CA 1
ATOM 659 C C . ARG A 1 92 ? -16.720 0.588 0.711 1.00 94.69 92 ARG A C 1
ATOM 661 O O . ARG A 1 92 ? -17.853 0.575 1.187 1.00 94.69 92 ARG A O 1
ATOM 668 N N . LEU A 1 93 ? -15.668 1.093 1.352 1.00 92.38 93 LEU A N 1
ATOM 669 C CA . LEU A 1 93 ? -15.716 1.638 2.707 1.00 92.38 93 LEU A CA 1
ATOM 670 C C . LEU A 1 93 ? -16.465 2.976 2.786 1.00 92.38 93 LEU A C 1
ATOM 672 O O . LEU A 1 93 ? -17.094 3.244 3.810 1.00 92.38 93 LEU A O 1
ATOM 676 N N . SER A 1 94 ? -16.470 3.780 1.717 1.00 90.75 94 SER A N 1
ATOM 677 C CA . SER A 1 94 ? -17.206 5.052 1.649 1.00 90.75 94 SER A CA 1
ATOM 678 C C . SER A 1 94 ? -18.724 4.885 1.768 1.00 90.75 94 SER A C 1
ATOM 680 O O . SER A 1 94 ? -19.419 5.822 2.148 1.00 90.75 94 SER A O 1
ATOM 682 N N . LYS A 1 95 ? -19.245 3.678 1.512 1.00 91.19 95 LYS A N 1
ATOM 683 C CA . LYS A 1 95 ? -20.667 3.339 1.688 1.00 91.19 95 LYS A CA 1
ATOM 684 C C . LYS A 1 95 ? -21.063 3.104 3.143 1.00 91.19 95 LYS A C 1
ATOM 686 O O . LYS A 1 95 ? -22.243 2.938 3.443 1.00 91.19 95 LYS A O 1
ATOM 691 N N . LEU A 1 96 ? -20.098 3.012 4.054 1.00 89.31 96 LEU A N 1
ATOM 692 C CA . LEU A 1 96 ? -20.386 2.702 5.445 1.00 89.31 96 LEU A CA 1
ATOM 693 C C . LEU A 1 96 ? -20.889 3.954 6.175 1.00 89.31 96 LEU A C 1
ATOM 695 O O . LEU A 1 96 ? -20.340 5.037 6.002 1.00 89.31 96 LEU A O 1
ATOM 699 N N . LYS A 1 97 ? -21.882 3.785 7.059 1.00 86.12 97 LYS A N 1
ATOM 700 C CA . LYS A 1 97 ? -22.485 4.895 7.818 1.00 86.12 97 LYS A CA 1
ATOM 701 C C . LYS A 1 97 ? -21.413 5.723 8.546 1.00 86.12 97 LYS A C 1
ATOM 703 O O . LYS A 1 97 ? -20.596 5.115 9.250 1.00 86.12 97 LYS A O 1
ATOM 708 N N . PRO A 1 98 ? -21.408 7.062 8.420 1.00 81.31 98 PRO A N 1
ATOM 709 C CA . PRO A 1 98 ? -20.462 7.908 9.136 1.00 81.31 98 PRO A CA 1
ATOM 710 C C . PRO A 1 98 ? -20.468 7.592 10.632 1.00 81.31 98 PRO A C 1
ATOM 712 O O . PRO A 1 98 ? -21.517 7.323 11.221 1.00 81.31 98 PRO A O 1
ATOM 715 N N . VAL A 1 99 ? -19.285 7.580 11.244 1.00 78.44 99 VAL A N 1
ATOM 716 C CA . VAL A 1 99 ? -19.191 7.548 12.706 1.00 78.44 99 VAL A CA 1
ATOM 717 C C . VAL A 1 99 ? -19.708 8.907 13.178 1.00 78.44 99 VAL A C 1
ATOM 719 O O . VAL A 1 99 ? -19.192 9.921 12.712 1.00 78.44 99 VAL A O 1
ATOM 722 N N . ALA A 1 100 ? -20.764 8.926 13.999 1.00 71.25 100 ALA A N 1
ATOM 723 C CA . ALA A 1 100 ? -21.283 10.165 14.579 1.00 71.25 100 ALA A CA 1
ATOM 724 C C . ALA A 1 100 ? -20.133 10.920 15.266 1.00 71.25 100 ALA A C 1
ATOM 726 O O . ALA A 1 100 ? -19.306 10.274 15.918 1.00 71.25 100 ALA A O 1
ATOM 727 N N . ALA A 1 101 ? -20.058 12.231 15.015 1.00 59.19 101 ALA A N 1
ATOM 728 C CA . ALA A 1 101 ? -19.021 13.109 15.551 1.00 59.19 101 ALA A CA 1
ATOM 729 C C . ALA A 1 101 ? -19.047 13.140 17.082 1.00 59.19 101 ALA A C 1
ATOM 731 O O . ALA A 1 101 ? -20.165 13.077 17.645 1.00 59.19 101 ALA A O 1
#

Mean predicted aligned error: 4.71 Å

Foldseek 3Di:
DQLPDPDPVSVVVVVVVVVVVVVVLLVVVLVVQQLPPPPPSVVSNVVVVVCVVVVCVVLVVQLVVLCVPPNSVSNVVSVVVVVVVVVVVVVVCVPDDDRDD